Protein AF-A0A1S9J3J4-F1 (afdb_monomer_lite)

Structure (mmCIF, N/CA/C/O backbone):
data_AF-A0A1S9J3J4-F1
#
_entry.id   AF-A0A1S9J3J4-F1
#
loop_
_atom_site.group_PDB
_atom_site.id
_atom_site.type_symbol
_atom_site.label_atom_id
_atom_site.label_alt_id
_atom_site.label_comp_id
_atom_site.label_asym_id
_atom_site.label_entity_id
_atom_site.label_seq_id
_atom_site.pdbx_PDB_ins_code
_atom_site.Cartn_x
_atom_site.Cartn_y
_atom_site.Cartn_z
_atom_site.occupancy
_atom_site.B_iso_or_equiv
_atom_site.auth_seq_id
_atom_site.auth_comp_id
_atom_site.auth_asym_id
_atom_site.auth_atom_id
_atom_site.pdbx_PDB_model_num
ATOM 1 N N . MET A 1 1 ? -5.259 -16.625 6.919 1.00 34.19 1 MET A N 1
ATOM 2 C CA . MET A 1 1 ? -4.396 -16.093 5.838 1.00 34.19 1 MET A CA 1
ATOM 3 C C . MET A 1 1 ? -4.887 -14.700 5.456 1.00 34.19 1 MET A C 1
ATOM 5 O O . MET A 1 1 ? -6.031 -14.567 5.041 1.00 34.19 1 MET A O 1
ATOM 9 N N . LYS A 1 2 ? -4.073 -13.661 5.690 1.00 38.19 2 LYS A N 1
ATOM 10 C CA . LYS A 1 2 ? -4.392 -12.254 5.387 1.00 38.19 2 LYS A CA 1
ATOM 11 C C . LYS A 1 2 ? -4.257 -12.019 3.874 1.00 38.19 2 LYS A C 1
ATOM 13 O O . LYS A 1 2 ? -3.140 -11.979 3.372 1.00 38.19 2 LYS A O 1
ATOM 18 N N . TYR A 1 3 ? -5.363 -11.834 3.152 1.00 46.47 3 TYR A N 1
ATOM 19 C CA . TYR A 1 3 ? -5.387 -11.510 1.711 1.00 46.47 3 TYR A CA 1
ATOM 20 C C . TYR A 1 3 ? -4.951 -10.060 1.395 1.00 46.47 3 TYR A C 1
ATOM 22 O O . TYR A 1 3 ? -5.383 -9.477 0.409 1.00 46.47 3 TYR A O 1
ATOM 30 N N . GLY A 1 4 ? -4.076 -9.468 2.212 1.00 46.56 4 GLY A N 1
ATOM 31 C CA . GLY A 1 4 ? -3.555 -8.110 2.015 1.00 46.56 4 GLY A CA 1
ATOM 32 C C . GLY A 1 4 ? -2.403 -8.010 1.009 1.00 46.56 4 GLY A C 1
ATOM 33 O O . GLY A 1 4 ? -1.815 -6.949 0.884 1.00 46.56 4 GLY A O 1
ATOM 34 N N . LYS A 1 5 ? -2.037 -9.102 0.319 1.00 53.22 5 LYS A N 1
ATOM 35 C CA . LYS A 1 5 ? -0.798 -9.187 -0.480 1.00 53.22 5 LYS A CA 1
ATOM 36 C C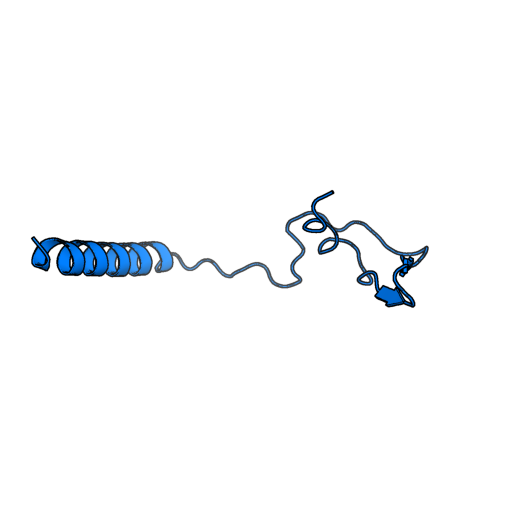 . LYS A 1 5 ? -0.995 -9.496 -1.971 1.00 53.22 5 LYS A C 1
ATOM 38 O O . LYS A 1 5 ? -0.014 -9.696 -2.675 1.00 53.22 5 LYS A O 1
ATOM 43 N N . LEU A 1 6 ? -2.240 -9.543 -2.461 1.00 54.19 6 LEU A N 1
ATOM 44 C CA . LEU A 1 6 ? -2.536 -9.759 -3.891 1.00 54.19 6 LEU A CA 1
ATOM 45 C C . LEU A 1 6 ? -2.556 -8.458 -4.711 1.00 54.19 6 LEU A C 1
ATOM 47 O O . LEU A 1 6 ? -2.684 -8.519 -5.929 1.00 54.19 6 LEU A O 1
ATOM 51 N N . GLY A 1 7 ? -2.391 -7.295 -4.069 1.00 56.09 7 GLY A N 1
ATOM 52 C CA . GLY A 1 7 ? -2.250 -6.002 -4.751 1.00 56.09 7 GLY A CA 1
ATOM 53 C C . GLY A 1 7 ? -0.978 -5.870 -5.596 1.00 56.09 7 GLY A C 1
ATOM 54 O O . GLY A 1 7 ? -0.811 -4.864 -6.267 1.00 56.09 7 GLY A O 1
ATOM 55 N N . TYR A 1 8 ? -0.112 -6.886 -5.576 1.00 67.75 8 TYR A N 1
ATOM 56 C CA . TYR A 1 8 ? 1.217 -6.883 -6.186 1.00 67.75 8 TYR A CA 1
ATOM 57 C C . TYR A 1 8 ? 1.348 -7.905 -7.321 1.00 67.75 8 TYR A C 1
ATOM 59 O O . TYR A 1 8 ? 2.458 -8.299 -7.662 1.00 67.75 8 TYR A O 1
ATOM 67 N N . ILE A 1 9 ? 0.228 -8.413 -7.847 1.00 69.75 9 ILE A N 1
ATOM 68 C CA . ILE A 1 9 ? 0.200 -9.359 -8.967 1.00 69.75 9 ILE A CA 1
ATOM 69 C C . ILE A 1 9 ? -0.555 -8.708 -10.125 1.00 69.75 9 ILE A C 1
ATOM 71 O O . ILE A 1 9 ? -1.702 -8.286 -9.952 1.00 69.75 9 ILE A O 1
ATOM 75 N N . VAL A 1 10 ? 0.081 -8.645 -11.297 1.00 71.88 10 VAL A N 1
ATOM 76 C CA . VAL A 1 10 ? -0.499 -8.071 -12.520 1.00 71.88 10 VAL A CA 1
ATOM 77 C C . VAL A 1 10 ? -0.544 -9.139 -13.619 1.00 71.88 10 VAL A C 1
ATOM 79 O O . VAL A 1 10 ? 0.491 -9.748 -13.885 1.00 71.88 10 VAL A O 1
ATOM 82 N N . PRO A 1 11 ? -1.700 -9.371 -14.274 1.00 78.19 11 PRO A N 1
ATOM 83 C CA . PRO A 1 11 ? -2.989 -8.723 -14.023 1.00 78.19 11 PRO A CA 1
ATOM 84 C C . PRO A 1 11 ? -3.586 -9.131 -12.667 1.00 78.19 11 PRO A C 1
ATOM 86 O O . PRO A 1 11 ? -3.291 -10.206 -12.142 1.00 78.19 11 PRO A O 1
ATOM 89 N N . ARG A 1 12 ? -4.429 -8.258 -12.093 1.00 78.06 12 ARG A N 1
ATOM 90 C CA . ARG A 1 12 ? -5.014 -8.499 -10.766 1.00 78.06 12 ARG A CA 1
ATOM 91 C C . ARG A 1 12 ? -5.815 -9.808 -10.766 1.00 78.06 12 ARG A C 1
ATOM 93 O O . ARG A 1 12 ? -6.672 -9.977 -11.637 1.00 78.06 12 ARG A O 1
ATOM 100 N N . PRO A 1 13 ? -5.603 -10.700 -9.783 1.00 80.38 13 PRO A N 1
ATOM 101 C CA . PRO A 1 13 ? -6.375 -11.930 -9.670 1.00 80.38 13 PRO A CA 1
ATOM 102 C C . PRO A 1 13 ? -7.879 -11.660 -9.584 1.00 80.38 13 PRO A C 1
ATOM 104 O O . PRO A 1 13 ? -8.319 -10.746 -8.884 1.00 80.38 13 PRO A O 1
ATOM 107 N N . GLN A 1 14 ? -8.676 -12.491 -10.254 1.00 80.62 14 GLN A N 1
ATOM 108 C CA . GLN A 1 14 ? -10.138 -12.412 -10.214 1.00 80.62 14 GLN A CA 1
ATOM 109 C C . GLN A 1 14 ? -10.716 -13.538 -9.363 1.00 80.62 14 GLN A C 1
ATOM 111 O O . GLN A 1 14 ? -10.195 -14.654 -9.346 1.00 80.62 14 GLN A O 1
ATOM 116 N N . LYS A 1 15 ? -11.820 -13.266 -8.662 1.00 84.56 15 LYS A N 1
ATOM 117 C CA . LYS A 1 15 ? -12.532 -14.279 -7.878 1.00 84.56 15 LYS A CA 1
ATOM 118 C C . LYS A 1 15 ? -13.779 -14.736 -8.630 1.00 84.56 15 LYS A C 1
ATOM 120 O O . LYS A 1 15 ? -14.726 -13.972 -8.769 1.00 84.56 15 LYS A O 1
ATOM 125 N N . ILE A 1 16 ? -13.799 -15.993 -9.073 1.00 84.81 16 ILE A N 1
ATOM 126 C CA . ILE A 1 16 ? -14.926 -16.600 -9.795 1.00 84.81 16 ILE A CA 1
ATOM 127 C C . ILE A 1 16 ? -15.421 -17.810 -9.006 1.00 84.81 16 ILE A C 1
ATOM 129 O O . ILE A 1 16 ? -14.642 -18.695 -8.656 1.00 84.81 16 ILE A O 1
ATOM 133 N N . ARG A 1 17 ? -16.726 -17.851 -8.694 1.00 88.31 17 ARG A N 1
ATOM 134 C CA . ARG A 1 17 ? -17.362 -18.943 -7.920 1.00 88.31 17 ARG A CA 1
ATOM 135 C C . ARG A 1 17 ? -16.609 -19.287 -6.623 1.00 88.31 17 ARG A C 1
ATOM 137 O O . ARG A 1 17 ? -16.406 -20.449 -6.287 1.00 88.31 17 ARG A O 1
ATOM 144 N N . GLY A 1 18 ? -16.132 -18.263 -5.919 1.00 84.81 18 GLY A N 1
ATOM 145 C CA . GLY A 1 18 ? -15.398 -18.428 -4.663 1.00 84.81 18 GLY A CA 1
ATOM 146 C C . GLY A 1 18 ? -13.920 -18.812 -4.804 1.00 84.81 18 GLY A C 1
ATOM 147 O O . GLY A 1 18 ? -13.220 -18.809 -3.793 1.00 84.81 18 GLY A O 1
ATOM 148 N N . ARG A 1 19 ? -13.418 -19.077 -6.018 1.00 81.12 19 ARG A N 1
ATOM 149 C CA . ARG A 1 19 ? -12.017 -19.444 -6.283 1.00 81.12 19 ARG A CA 1
ATOM 150 C C . ARG A 1 19 ? -11.246 -18.271 -6.886 1.00 81.12 19 ARG A C 1
ATOM 152 O O . ARG A 1 19 ? -11.773 -17.561 -7.739 1.00 81.12 19 ARG A O 1
ATOM 159 N N . TRP A 1 20 ? -10.006 -18.073 -6.445 1.00 81.50 20 TRP A N 1
ATOM 160 C CA . TRP A 1 20 ? -9.094 -17.098 -7.043 1.00 81.50 20 TRP A CA 1
ATOM 161 C C . TRP A 1 20 ? -8.461 -17.684 -8.303 1.00 81.50 20 TRP A C 1
ATOM 163 O O . TRP A 1 20 ? -7.881 -18.767 -8.257 1.00 81.50 20 TRP A O 1
ATOM 173 N N . LEU A 1 21 ? -8.578 -16.966 -9.414 1.00 79.69 21 LEU A N 1
ATOM 174 C CA . LEU A 1 21 ? -7.916 -17.270 -10.673 1.00 79.69 21 LEU A CA 1
ATOM 175 C C . LEU A 1 21 ? -6.757 -16.296 -10.852 1.00 79.69 21 LEU A C 1
ATOM 177 O O . LEU A 1 21 ? -6.942 -15.078 -10.810 1.00 79.69 21 LEU A O 1
ATOM 181 N N . ILE A 1 22 ? -5.566 -16.858 -11.030 1.00 80.25 22 ILE A N 1
ATOM 182 C CA . ILE A 1 22 ? -4.336 -16.124 -11.313 1.00 80.25 22 ILE A CA 1
ATOM 183 C C . ILE A 1 22 ? -3.954 -16.465 -12.752 1.00 80.25 22 ILE A C 1
ATOM 185 O O . ILE A 1 22 ? -3.899 -17.643 -13.111 1.00 80.25 22 ILE A O 1
ATOM 189 N N . ASP A 1 23 ? -3.739 -15.443 -13.579 1.00 81.31 23 ASP A N 1
ATOM 190 C CA . ASP A 1 23 ? -3.278 -15.629 -14.956 1.00 81.31 23 ASP A CA 1
ATOM 191 C C . ASP A 1 23 ? -1.883 -16.282 -14.960 1.00 81.31 23 ASP A C 1
ATOM 193 O O . ASP A 1 23 ? -1.040 -15.962 -14.124 1.00 81.31 23 ASP A O 1
ATOM 197 N N . ARG A 1 24 ? -1.605 -17.193 -15.901 1.00 82.00 24 ARG A N 1
ATOM 198 C CA . ARG A 1 24 ? -0.283 -17.844 -16.002 1.00 82.00 24 ARG A CA 1
ATOM 199 C C . ARG A 1 24 ? 0.846 -16.864 -16.316 1.00 82.00 24 ARG A C 1
ATOM 201 O O . ARG A 1 24 ? 1.995 -17.156 -16.007 1.00 82.00 24 ARG A O 1
ATOM 208 N N . ARG A 1 25 ? 0.533 -15.735 -16.948 1.00 80.19 25 ARG A N 1
ATOM 209 C CA . ARG A 1 25 ? 1.476 -14.655 -17.263 1.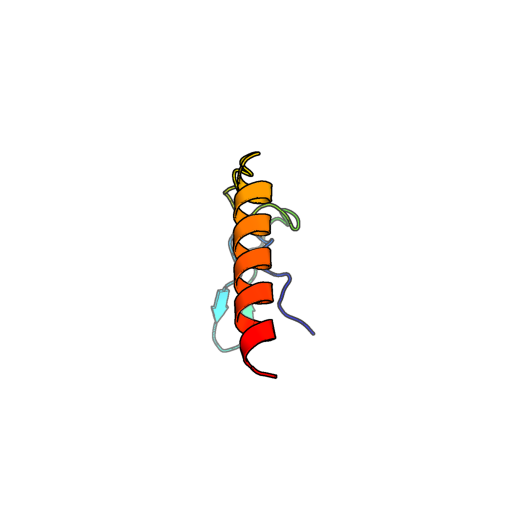00 80.19 25 ARG A CA 1
ATOM 210 C C . ARG A 1 25 ? 1.610 -13.657 -16.119 1.00 80.19 25 ARG A C 1
ATOM 212 O O . ARG A 1 25 ? 2.301 -12.656 -16.288 1.00 80.19 25 ARG A O 1
ATOM 219 N N . ALA A 1 26 ? 0.921 -13.884 -15.001 1.00 77.00 26 ALA A N 1
ATOM 220 C CA . ALA A 1 26 ? 0.924 -12.935 -13.914 1.00 77.00 26 ALA A CA 1
ATOM 221 C C . ALA A 1 26 ? 2.311 -12.847 -13.271 1.00 77.00 26 ALA A C 1
ATOM 223 O O . ALA A 1 26 ? 2.917 -13.860 -12.919 1.00 77.00 26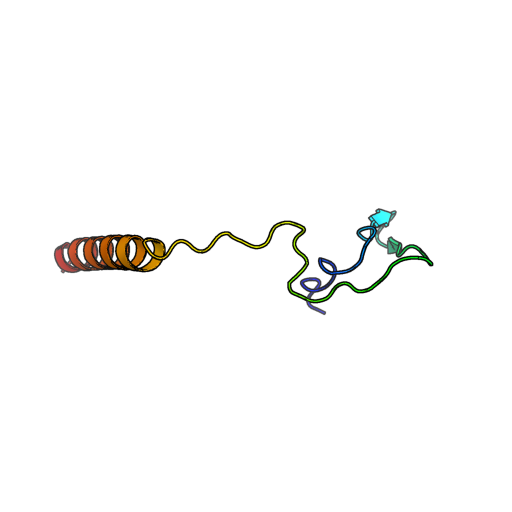 ALA A O 1
ATOM 224 N N . VAL A 1 27 ? 2.797 -11.621 -13.109 1.00 75.75 27 VAL A N 1
ATOM 225 C CA . VAL A 1 27 ? 4.098 -11.328 -12.501 1.00 75.75 27 VAL A CA 1
ATOM 226 C C . VAL A 1 27 ? 3.904 -10.642 -11.158 1.00 75.75 27 VAL A C 1
ATOM 228 O O . VAL A 1 27 ? 2.954 -9.879 -10.964 1.00 75.75 27 VAL A O 1
ATOM 231 N N . PHE A 1 28 ? 4.795 -10.947 -10.215 1.00 73.81 28 PHE A N 1
ATOM 232 C CA . PHE A 1 28 ? 4.862 -10.239 -8.944 1.00 73.81 28 PHE A CA 1
ATOM 233 C C . PHE A 1 28 ? 5.641 -8.941 -9.134 1.00 73.81 28 PHE A C 1
ATOM 235 O O . PHE A 1 28 ? 6.796 -8.976 -9.548 1.00 73.81 28 PHE A O 1
ATOM 242 N N . VAL A 1 29 ? 5.017 -7.818 -8.799 1.00 71.38 29 VAL A N 1
ATOM 243 C CA . VAL A 1 29 ? 5.562 -6.474 -9.028 1.00 71.38 29 VAL A CA 1
ATOM 244 C C . VAL A 1 29 ? 6.031 -5.762 -7.753 1.00 71.38 29 VAL A C 1
ATOM 246 O O . VAL A 1 29 ? 6.472 -4.619 -7.776 1.00 71.38 29 VAL A O 1
ATOM 249 N N . GLY A 1 30 ? 6.002 -6.453 -6.611 1.00 60.72 30 GLY A N 1
ATOM 250 C CA . GLY A 1 30 ? 6.508 -5.910 -5.352 1.00 60.72 30 GLY A CA 1
ATOM 251 C C . GLY A 1 30 ? 5.520 -5.002 -4.608 1.00 60.72 30 GLY A C 1
ATOM 252 O O . GLY A 1 30 ? 4.525 -4.545 -5.167 1.00 60.72 30 GLY A O 1
ATOM 253 N N . PRO A 1 31 ? 5.775 -4.748 -3.309 1.00 59.84 31 PRO A N 1
ATOM 254 C CA . PRO A 1 31 ? 4.843 -4.057 -2.426 1.00 59.84 31 PRO A CA 1
ATOM 255 C C . PRO A 1 31 ? 4.646 -2.550 -2.688 1.00 59.84 31 PRO A C 1
ATOM 257 O O . PRO A 1 31 ? 3.856 -1.929 -1.980 1.00 59.84 31 PRO A O 1
ATOM 260 N N . GLY A 1 32 ? 5.347 -1.980 -3.676 1.00 56.78 32 GLY A N 1
ATOM 261 C CA . GLY A 1 32 ? 5.358 -0.548 -4.003 1.00 56.78 32 GLY A CA 1
ATOM 262 C C . GLY A 1 32 ? 4.888 -0.192 -5.417 1.00 56.78 32 GLY A C 1
ATOM 263 O O . GLY A 1 32 ? 4.750 0.989 -5.706 1.00 56.78 32 GLY A O 1
ATOM 264 N N . GLU A 1 33 ? 4.582 -1.169 -6.281 1.00 53.06 33 GLU A N 1
ATOM 265 C CA . GLU A 1 33 ? 3.898 -0.905 -7.557 1.00 53.06 33 GLU A CA 1
ATOM 266 C C . GLU A 1 33 ? 2.379 -0.782 -7.335 1.00 53.06 33 GLU A C 1
ATOM 268 O O . GLU A 1 33 ? 1.551 -1.516 -7.874 1.00 53.06 33 GLU A O 1
ATOM 273 N N . THR A 1 34 ? 1.964 0.191 -6.527 1.00 53.56 34 THR A N 1
ATOM 274 C CA . THR A 1 34 ? 0.779 0.952 -6.922 1.00 53.56 34 THR A CA 1
ATOM 275 C C . THR A 1 34 ? 1.227 1.759 -8.131 1.00 53.56 34 THR A C 1
ATOM 277 O O . THR A 1 34 ? 2.234 2.446 -8.033 1.00 53.56 34 THR A O 1
ATOM 280 N N . GLY A 1 35 ? 0.543 1.660 -9.274 1.00 53.34 35 GLY A N 1
ATOM 281 C CA . GLY A 1 35 ? 0.947 2.290 -10.548 1.00 53.34 35 GLY A CA 1
ATOM 282 C C . GLY A 1 35 ? 1.089 3.823 -10.546 1.00 53.34 35 GLY A C 1
ATOM 283 O O . GLY A 1 35 ? 1.128 4.424 -11.612 1.00 53.34 35 GLY A O 1
ATOM 284 N N . ILE A 1 36 ? 1.128 4.449 -9.370 1.00 47.44 36 ILE A N 1
ATOM 285 C CA . ILE A 1 36 ? 1.449 5.839 -9.092 1.00 47.44 36 ILE A CA 1
ATOM 286 C C . ILE A 1 36 ? 2.234 5.833 -7.769 1.00 47.44 36 ILE A C 1
ATOM 288 O O . ILE A 1 36 ? 1.703 5.412 -6.736 1.00 47.44 36 ILE A O 1
ATOM 292 N N . ALA A 1 37 ? 3.499 6.256 -7.800 1.00 50.34 37 ALA A N 1
ATOM 293 C CA . ALA A 1 37 ? 4.223 6.597 -6.580 1.00 50.34 37 ALA A CA 1
ATOM 294 C C . ALA A 1 37 ? 3.571 7.862 -5.993 1.00 50.34 37 ALA A C 1
ATOM 296 O O . ALA A 1 37 ? 3.341 8.800 -6.759 1.00 50.34 37 ALA A O 1
ATOM 297 N N . PRO A 1 38 ? 3.226 7.909 -4.692 1.00 55.78 38 PRO A N 1
ATOM 298 C CA . PRO A 1 38 ? 2.727 9.140 -4.098 1.00 55.78 38 PRO A CA 1
ATOM 299 C C . PRO A 1 38 ? 3.802 10.218 -4.242 1.00 55.78 38 PRO A C 1
ATOM 301 O O . PRO A 1 38 ? 4.958 10.002 -3.875 1.00 55.78 38 PRO A O 1
ATOM 304 N N . GLU A 1 39 ? 3.426 11.356 -4.815 1.00 61.78 39 GLU A N 1
ATOM 305 C CA . GLU A 1 39 ? 4.275 12.538 -4.818 1.00 61.78 39 GLU A CA 1
ATOM 306 C C . GLU A 1 39 ? 4.297 13.072 -3.385 1.00 61.78 39 GLU A C 1
ATOM 308 O O . GLU A 1 39 ? 3.295 13.575 -2.889 1.00 61.78 39 GLU A O 1
ATOM 313 N N . ILE A 1 40 ? 5.409 12.841 -2.686 1.00 66.38 40 ILE A N 1
ATOM 314 C CA . ILE A 1 40 ? 5.620 13.346 -1.330 1.00 66.38 40 ILE A CA 1
ATOM 315 C C . ILE A 1 40 ? 6.156 14.765 -1.482 1.00 66.38 40 ILE A C 1
ATOM 317 O O . ILE A 1 40 ? 7.294 14.955 -1.925 1.00 66.38 40 ILE A O 1
ATOM 321 N N . HIS A 1 41 ? 5.346 15.761 -1.140 1.00 70.94 41 HIS A N 1
ATOM 322 C CA . HIS A 1 41 ? 5.784 17.148 -1.148 1.00 70.94 41 HIS A CA 1
ATOM 323 C C . HIS A 1 41 ? 6.464 17.471 0.180 1.00 70.94 41 HIS A C 1
ATOM 325 O O . HIS A 1 41 ? 5.992 17.107 1.251 1.00 70.94 41 HIS A O 1
ATOM 331 N N . THR A 1 42 ? 7.563 18.225 0.139 1.00 71.06 42 THR A N 1
ATOM 332 C CA . THR A 1 42 ? 8.290 18.647 1.351 1.00 71.06 42 THR A CA 1
ATOM 333 C C . THR A 1 42 ? 7.435 19.462 2.332 1.00 71.06 42 THR A C 1
ATOM 335 O O . THR A 1 42 ? 7.828 19.616 3.481 1.00 71.06 42 THR A O 1
ATOM 338 N N . GLY A 1 43 ? 6.283 19.986 1.894 1.00 70.44 43 GLY A N 1
ATOM 339 C CA . GLY A 1 43 ? 5.308 20.675 2.745 1.00 70.44 43 GLY A CA 1
ATOM 340 C C . GLY A 1 43 ? 4.298 19.757 3.447 1.00 70.44 43 GLY A C 1
ATOM 341 O O . GLY A 1 43 ? 3.593 20.225 4.340 1.00 70.44 43 GLY A O 1
ATOM 342 N N . ASP A 1 44 ? 4.232 18.469 3.092 1.00 74.44 44 ASP A N 1
ATOM 343 C CA . ASP A 1 44 ? 3.299 17.513 3.704 1.00 74.44 44 ASP A CA 1
ATOM 344 C C . ASP A 1 44 ? 3.600 17.327 5.198 1.00 74.44 44 ASP A C 1
ATOM 346 O O . ASP A 1 44 ? 2.685 17.237 6.016 1.00 74.44 44 ASP A O 1
ATOM 350 N N . ASP A 1 45 ? 4.880 17.363 5.577 1.00 78.69 45 ASP A N 1
ATOM 351 C CA . ASP A 1 45 ? 5.315 17.274 6.973 1.00 78.69 45 ASP A CA 1
ATOM 352 C C . ASP A 1 45 ? 4.826 18.462 7.812 1.00 78.69 45 ASP A C 1
ATOM 354 O O . ASP A 1 45 ? 4.462 18.296 8.979 1.00 78.69 45 ASP A O 1
ATOM 358 N N . ASP A 1 46 ? 4.797 19.663 7.235 1.00 80.19 46 ASP A N 1
ATOM 359 C CA . ASP A 1 46 ? 4.341 20.861 7.939 1.00 80.19 46 ASP A CA 1
ATOM 360 C C . ASP A 1 46 ? 2.811 20.903 8.035 1.00 80.19 46 ASP A C 1
ATOM 362 O O . ASP A 1 46 ? 2.278 21.205 9.106 1.00 80.19 46 ASP A O 1
ATOM 366 N N . ALA A 1 47 ? 2.104 20.471 6.986 1.00 79.12 47 ALA A N 1
ATOM 367 C CA . ALA A 1 47 ? 0.654 20.279 7.028 1.00 79.12 47 ALA A CA 1
ATOM 368 C C . ALA A 1 47 ? 0.246 19.232 8.085 1.00 79.12 47 ALA A C 1
ATOM 370 O O . ALA A 1 47 ? -0.702 19.432 8.848 1.00 79.12 47 ALA A O 1
ATOM 371 N N . LEU A 1 48 ? 0.992 18.128 8.193 1.00 81.69 48 LEU A N 1
ATOM 372 C CA . LEU A 1 48 ? 0.761 17.098 9.209 1.00 81.69 48 LEU A CA 1
ATOM 373 C C . LEU A 1 48 ? 1.003 17.617 10.632 1.00 81.69 48 LEU A C 1
ATOM 375 O O . LEU A 1 48 ? 0.214 17.315 11.533 1.00 81.69 48 LEU A O 1
ATOM 379 N N . LYS A 1 49 ? 2.052 18.420 10.853 1.00 83.62 49 LYS A N 1
ATOM 380 C CA . LYS A 1 49 ? 2.306 19.064 12.156 1.00 83.62 49 LYS A CA 1
ATOM 381 C C . LYS A 1 49 ? 1.183 20.019 12.551 1.00 83.62 49 LYS A C 1
ATOM 383 O O . LYS A 1 49 ? 0.800 20.047 13.723 1.00 83.62 49 LYS A O 1
ATOM 388 N N . GLU A 1 50 ? 0.649 20.785 11.604 1.00 82.94 50 GLU A N 1
ATOM 389 C CA . GLU A 1 50 ? -0.455 21.714 11.859 1.00 82.94 50 GLU A CA 1
ATOM 390 C C . GLU A 1 50 ? -1.727 20.961 12.280 1.00 82.94 50 GLU A C 1
ATOM 392 O O . GLU A 1 50 ? -2.324 21.278 13.314 1.00 82.94 50 GLU A O 1
ATOM 397 N N . ILE A 1 51 ? -2.078 19.888 11.561 1.00 87.31 51 ILE A N 1
ATOM 398 C CA . ILE A 1 51 ? -3.208 19.010 11.905 1.00 87.31 51 ILE A CA 1
ATOM 399 C C . ILE A 1 51 ? -3.024 18.410 13.302 1.00 87.31 51 ILE A C 1
ATOM 401 O O . ILE A 1 51 ? -3.941 18.455 14.126 1.00 87.31 51 ILE A O 1
ATOM 405 N N . LEU A 1 52 ? -1.839 17.872 13.600 1.00 85.56 52 LEU A N 1
ATOM 406 C CA . LEU A 1 52 ? -1.547 17.264 14.899 1.00 85.56 52 LEU A CA 1
ATOM 407 C C . LEU A 1 52 ? -1.660 18.278 16.046 1.00 85.56 52 LEU A C 1
ATOM 409 O O . LEU A 1 52 ? -2.199 17.962 17.110 1.00 85.56 52 LEU A O 1
ATOM 413 N N . THR A 1 53 ? -1.195 19.506 15.821 1.00 86.81 53 THR A N 1
ATOM 414 C CA . THR A 1 53 ? -1.305 20.605 16.790 1.00 86.81 53 THR A CA 1
ATOM 415 C C . THR A 1 53 ? -2.767 20.952 17.045 1.00 86.81 53 THR A C 1
ATOM 417 O O . THR A 1 53 ? -3.192 21.023 18.198 1.00 86.81 53 THR A O 1
ATOM 420 N N . HIS A 1 54 ? -3.569 21.081 15.987 1.00 85.06 54 HIS A N 1
ATOM 421 C CA . HIS A 1 54 ? -4.993 21.384 16.105 1.00 85.06 54 HIS A CA 1
ATOM 422 C C . HIS A 1 54 ? -5.759 20.300 16.879 1.00 85.06 54 HIS A C 1
ATOM 424 O O . HIS A 1 54 ? -6.538 20.610 17.780 1.00 85.06 54 HIS A O 1
ATOM 430 N N . VAL A 1 55 ? -5.495 19.022 16.587 1.00 85.69 55 VAL A N 1
ATOM 431 C CA . VAL A 1 55 ? -6.079 17.880 17.315 1.00 85.69 55 VAL A CA 1
ATOM 432 C C . VAL A 1 55 ? -5.670 17.893 18.792 1.00 85.69 55 VAL A C 1
ATOM 434 O O . VAL A 1 55 ? -6.492 17.639 19.676 1.00 85.69 55 VAL A O 1
ATOM 437 N N . THR A 1 56 ? -4.417 18.234 19.085 1.00 84.81 56 THR A N 1
ATOM 438 C CA . THR A 1 56 ? -3.908 18.321 20.460 1.00 84.81 56 THR A CA 1
ATOM 439 C C . THR A 1 56 ? -4.598 19.443 21.244 1.00 84.81 56 THR A C 1
ATOM 441 O O . THR A 1 56 ? -5.009 19.245 22.384 1.00 84.81 56 THR A O 1
ATOM 444 N N . GLU A 1 57 ? -4.802 20.609 20.636 1.00 85.06 57 GLU A N 1
ATOM 445 C CA . GLU A 1 57 ? -5.521 21.722 21.270 1.00 85.06 57 GLU A CA 1
ATOM 446 C C . GLU A 1 57 ? -7.024 21.448 21.430 1.00 85.06 57 GLU A C 1
ATOM 448 O O . GLU A 1 57 ? -7.626 21.832 22.435 1.00 85.06 57 GLU A O 1
ATOM 453 N N . ALA A 1 58 ? -7.641 20.741 20.480 1.00 83.19 58 ALA A N 1
ATOM 454 C CA . ALA A 1 58 ? -9.045 20.343 20.567 1.00 83.19 58 ALA A CA 1
ATOM 455 C C . ALA A 1 58 ? -9.301 19.335 21.700 1.00 83.19 58 ALA A C 1
ATOM 457 O O . ALA A 1 58 ? -10.327 19.412 22.375 1.00 83.19 58 ALA A O 1
ATOM 458 N N . THR A 1 59 ? -8.360 18.420 21.945 1.00 75.38 59 THR A N 1
ATOM 459 C CA . THR A 1 59 ? -8.477 17.396 22.999 1.00 75.38 59 THR A CA 1
ATOM 460 C C . THR A 1 59 ? -8.134 17.922 24.396 1.00 75.38 59 THR A C 1
ATOM 462 O O . THR A 1 59 ? -8.673 17.419 25.378 1.00 75.38 59 THR A O 1
AT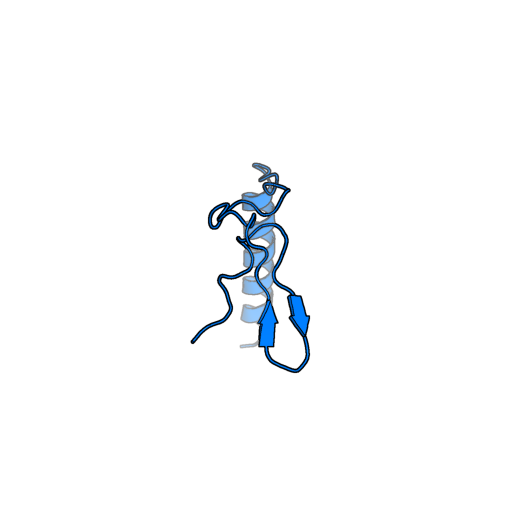O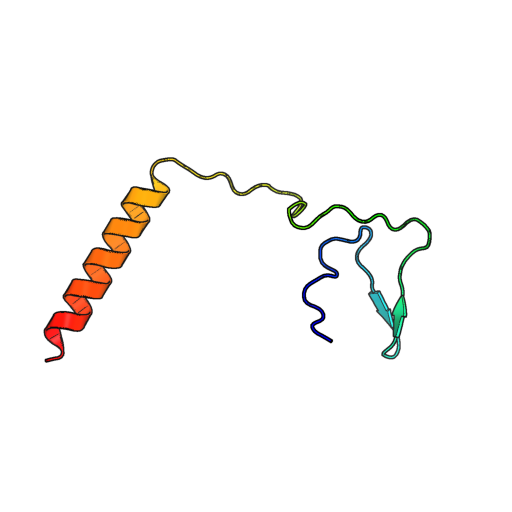M 465 N N . LYS A 1 60 ? -7.334 18.993 24.513 1.00 74.62 60 LYS A N 1
ATOM 466 C CA . LYS A 1 60 ? -7.069 19.680 25.795 1.00 74.62 60 LYS A CA 1
ATOM 467 C C . LYS A 1 60 ? -8.286 20.401 26.385 1.00 74.62 60 LYS A C 1
ATOM 469 O O . LYS A 1 60 ? -8.346 20.573 27.594 1.00 74.62 60 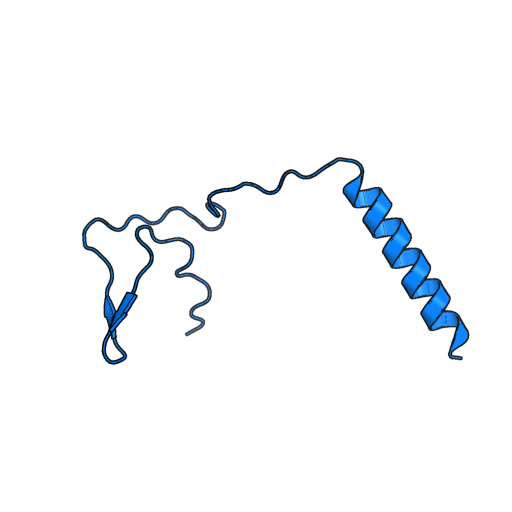LYS A O 1
ATOM 474 N N . LYS A 1 61 ? -9.254 20.822 25.564 1.00 59.81 61 LYS A N 1
ATOM 475 C CA . LYS A 1 61 ? -10.458 21.553 26.017 1.00 59.81 61 LYS A CA 1
ATOM 476 C C . LYS A 1 61 ? -11.560 20.658 26.599 1.00 59.81 61 LYS A C 1
ATOM 478 O O . LYS A 1 61 ? -12.597 21.178 27.000 1.00 59.81 61 LYS A O 1
ATOM 483 N N . GLN A 1 62 ? -11.371 19.336 26.604 1.00 56.97 62 GLN A N 1
ATOM 484 C CA . GLN A 1 62 ? -12.353 18.366 27.106 1.00 56.97 62 GLN A CA 1
ATOM 485 C C . GLN A 1 62 ? -12.048 17.836 28.520 1.00 56.97 62 GLN A C 1
ATOM 487 O O . GLN A 1 62 ? -12.690 16.876 28.943 1.00 56.97 62 GLN A O 1
ATOM 492 N N . HIS A 1 63 ? -11.114 18.454 29.252 1.00 51.44 63 HIS A N 1
ATOM 493 C CA . HIS A 1 63 ? -10.799 18.116 30.643 1.00 51.44 63 HIS A CA 1
ATOM 494 C C . HIS A 1 63 ? -11.046 19.281 31.599 1.00 51.44 63 HIS A C 1
ATOM 496 O O . HIS A 1 63 ? -10.694 20.425 31.233 1.00 51.44 63 HIS A O 1
#

InterPro domains:
  IPR009061 Putative DNA-binding domain superfamily [SSF46955] (2-50)

Secondary structure (DSSP, 8-state):
---TTGGGEESPPEEETTEEE--TT-EE--TT--SS-----TTHHHHHHHHHHHHHHHHHTT-

pLDDT: mean 70.73, std 13.86, range [34.19, 88.31]

Organism: Shigella boydii (NCBI:txid621)

Foldseek 3Di:
DDPPQQVQWPPRWDADPNDTDHDPPIDGRDPQPPVDRPPDDPCVVVVVVVVVVVVVVVVVVPD

Radius of gyration: 20.36 Å; chains: 1; bounding box: 26×41×48 Å

Sequence (63 aa):
MKYGKLGYIVPRPQKIRGRWLIDRRAVFVGPGETGIAPEIHTGDDDALKEILTHVTEATKKQH